Protein AF-A0AA45L7I7-F1 (afdb_monomer)

Structure (mmCIF, N/CA/C/O backbone):
data_AF-A0AA45L7I7-F1
#
_entry.id   AF-A0AA45L7I7-F1
#
loop_
_atom_site.group_PDB
_atom_site.id
_atom_site.type_symbol
_atom_site.label_atom_id
_atom_site.label_alt_id
_atom_site.label_comp_id
_atom_site.label_asym_id
_atom_site.label_entity_id
_atom_site.label_seq_id
_atom_site.pdbx_PDB_ins_code
_atom_site.Cartn_x
_atom_site.Cartn_y
_atom_site.Cartn_z
_atom_site.occupancy
_atom_site.B_iso_or_equiv
_atom_site.auth_seq_id
_atom_site.auth_comp_id
_atom_site.auth_asym_id
_atom_site.auth_atom_id
_atom_site.pdbx_PDB_model_num
ATOM 1 N N . MET A 1 1 ? 22.889 6.025 12.479 1.00 48.06 1 MET A N 1
ATOM 2 C CA . MET A 1 1 ? 21.820 7.020 12.277 1.00 48.06 1 MET A CA 1
ATOM 3 C C . MET A 1 1 ? 21.449 6.980 10.806 1.00 48.06 1 MET A C 1
ATOM 5 O O . MET A 1 1 ? 22.156 7.547 9.982 1.00 48.06 1 MET A O 1
ATOM 9 N N . THR A 1 2 ? 20.448 6.184 10.451 1.00 58.12 2 THR A N 1
ATOM 10 C CA . THR A 1 2 ? 19.930 6.139 9.079 1.00 58.12 2 THR A CA 1
ATOM 11 C C . THR A 1 2 ? 19.142 7.428 8.887 1.00 58.12 2 THR A C 1
ATOM 13 O O . THR A 1 2 ? 18.228 7.680 9.667 1.00 58.12 2 THR A O 1
ATOM 16 N N . MET A 1 3 ? 19.532 8.289 7.943 1.00 73.50 3 MET A N 1
ATOM 17 C CA . MET A 1 3 ? 18.735 9.486 7.671 1.00 73.50 3 MET A CA 1
ATOM 18 C C . MET A 1 3 ? 17.354 9.052 7.192 1.00 73.50 3 MET A C 1
ATOM 20 O O . MET A 1 3 ? 17.233 8.174 6.337 1.00 73.50 3 MET A O 1
ATOM 24 N N . GLU A 1 4 ? 16.328 9.640 7.789 1.00 80.75 4 GLU A N 1
ATOM 25 C CA . GLU A 1 4 ? 14.951 9.386 7.412 1.00 80.75 4 GLU A CA 1
ATOM 26 C C . GLU A 1 4 ? 14.685 9.953 6.007 1.00 80.75 4 GLU A C 1
ATOM 28 O O . GLU A 1 4 ? 15.134 11.069 5.716 1.00 80.75 4 GLU A O 1
ATOM 33 N N . PRO A 1 5 ? 14.005 9.207 5.115 1.00 88.06 5 PRO A N 1
ATOM 34 C CA . PRO A 1 5 ? 13.704 9.705 3.781 1.00 88.06 5 PRO A CA 1
ATOM 35 C C . PRO A 1 5 ? 12.906 11.005 3.843 1.00 88.06 5 PRO A C 1
ATOM 37 O O . PRO A 1 5 ? 11.990 11.143 4.654 1.00 88.06 5 PRO A O 1
ATOM 40 N N . PHE A 1 6 ? 13.199 11.944 2.944 1.00 88.50 6 PHE A N 1
ATOM 41 C CA . PHE A 1 6 ? 12.546 13.260 2.934 1.00 88.50 6 PHE A CA 1
ATOM 42 C C . PHE A 1 6 ? 11.014 13.170 2.799 1.00 88.50 6 PHE A C 1
ATOM 44 O O . PHE A 1 6 ? 10.291 14.021 3.308 1.00 88.50 6 PHE A O 1
ATOM 51 N N . TRP A 1 7 ? 10.520 12.124 2.133 1.00 93.56 7 TRP A N 1
ATOM 52 C CA . TRP A 1 7 ? 9.098 11.876 1.911 1.00 93.56 7 TRP A CA 1
ATOM 53 C C . TRP A 1 7 ? 8.392 11.238 3.116 1.00 93.56 7 TRP A C 1
ATOM 55 O O . TRP A 1 7 ? 7.165 11.183 3.148 1.00 93.56 7 TRP A O 1
ATOM 65 N N . TRP A 1 8 ? 9.126 10.763 4.126 1.00 92.94 8 TRP A N 1
ATOM 66 C CA . TRP A 1 8 ? 8.528 10.075 5.273 1.00 92.94 8 TRP A CA 1
ATOM 67 C C . TRP A 1 8 ? 7.641 10.997 6.117 1.00 92.94 8 TRP A C 1
ATOM 69 O O . TRP A 1 8 ? 6.592 10.585 6.607 1.00 92.94 8 TRP A O 1
ATOM 79 N N . ALA A 1 9 ? 8.022 12.271 6.247 1.00 91.31 9 ALA A N 1
ATOM 80 C CA . ALA A 1 9 ? 7.210 13.266 6.942 1.00 91.31 9 ALA A CA 1
ATOM 81 C C . ALA A 1 9 ? 5.862 13.505 6.236 1.00 91.31 9 ALA A C 1
ATOM 83 O O . ALA A 1 9 ? 4.835 13.596 6.906 1.00 91.31 9 ALA A O 1
ATOM 84 N N . GLU A 1 10 ? 5.861 13.554 4.898 1.00 93.88 10 GLU A N 1
ATOM 85 C CA . GLU A 1 10 ? 4.646 13.637 4.072 1.00 93.88 10 GLU A CA 1
ATOM 86 C C . GLU A 1 10 ? 3.780 12.390 4.283 1.00 93.88 10 GLU A C 1
ATOM 88 O O . GLU A 1 10 ? 2.607 12.514 4.624 1.00 93.88 10 GLU A O 1
ATOM 93 N N . LEU A 1 11 ? 4.383 11.195 4.225 1.00 95.06 11 LEU A N 1
ATOM 94 C CA . LEU A 1 11 ? 3.680 9.937 4.485 1.00 95.06 11 LE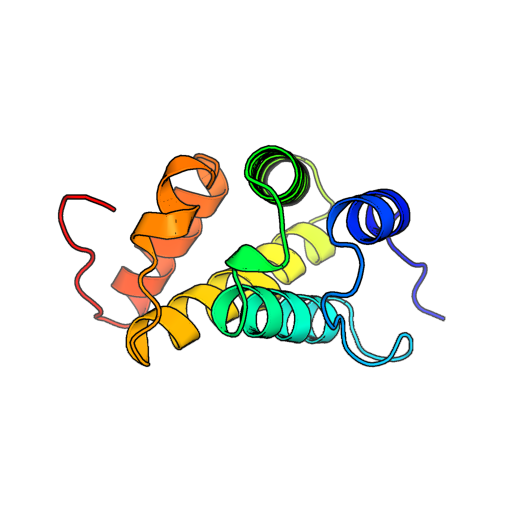U A CA 1
ATOM 95 C C . LEU A 1 11 ? 2.974 9.955 5.847 1.00 95.06 11 LEU A C 1
ATOM 97 O O . LEU A 1 11 ? 1.789 9.636 5.922 1.00 95.06 11 LEU A O 1
ATOM 101 N N . ARG A 1 12 ? 3.663 10.369 6.919 1.00 92.94 12 ARG A N 1
ATOM 102 C CA . ARG A 1 12 ? 3.079 10.422 8.271 1.00 92.94 12 ARG A CA 1
ATOM 103 C C . ARG A 1 12 ? 1.907 11.395 8.384 1.00 92.94 12 ARG A C 1
ATOM 105 O O . ARG A 1 12 ? 0.992 11.135 9.161 1.00 92.94 12 ARG A O 1
ATOM 112 N N . GLN A 1 13 ? 1.915 12.491 7.628 1.00 91.69 13 GLN A N 1
ATOM 113 C CA . GLN A 1 13 ? 0.781 13.417 7.578 1.00 91.69 13 GLN A CA 1
ATOM 114 C C . GLN A 1 13 ? -0.420 12.794 6.855 1.00 91.69 13 GLN A C 1
ATOM 116 O O . GLN A 1 13 ? -1.555 12.998 7.280 1.00 91.69 13 GLN A O 1
ATOM 121 N N . THR A 1 14 ? -0.177 11.992 5.815 1.00 93.12 14 THR A N 1
ATOM 122 C CA . THR A 1 14 ? -1.228 11.314 5.046 1.00 93.12 14 THR A CA 1
ATOM 123 C C . THR A 1 14 ? -1.917 10.202 5.840 1.00 93.12 14 THR A C 1
ATOM 125 O O . THR A 1 14 ? -3.147 10.126 5.847 1.00 93.12 14 THR A O 1
ATOM 128 N N . ILE A 1 15 ? -1.153 9.341 6.521 1.00 91.94 15 ILE A N 1
ATOM 129 C CA . ILE A 1 15 ? -1.671 8.087 7.106 1.00 91.94 15 ILE A CA 1
ATOM 130 C C . ILE A 1 15 ? -2.295 8.232 8.503 1.00 91.94 15 ILE A C 1
ATOM 132 O O . ILE A 1 15 ? -2.808 7.257 9.051 1.00 91.94 15 ILE A O 1
ATOM 136 N N . GLY A 1 16 ? -2.230 9.422 9.108 1.00 85.38 16 GLY A N 1
ATOM 137 C CA . GLY A 1 16 ? -2.801 9.679 10.430 1.00 85.38 16 GLY A CA 1
ATOM 138 C C . GLY A 1 16 ? -2.311 8.684 11.502 1.00 85.38 16 GLY A C 1
ATOM 139 O O . GLY A 1 16 ? -1.109 8.642 11.769 1.00 85.38 16 GLY A O 1
ATOM 140 N N . PRO A 1 17 ? -3.209 7.910 12.153 1.00 83.12 17 PRO A N 1
ATOM 141 C CA . PRO A 1 17 ? -2.862 7.045 13.282 1.00 83.12 17 PRO A CA 1
ATOM 142 C C . PRO A 1 17 ? -2.343 5.652 12.889 1.00 83.12 17 PRO A C 1
ATOM 144 O O . PRO A 1 17 ? -2.080 4.851 13.787 1.00 83.12 17 PRO A O 1
ATOM 147 N N . LEU A 1 18 ? -2.230 5.320 11.594 1.00 92.06 18 LEU A N 1
ATOM 148 C CA . LEU A 1 18 ? -1.783 3.985 11.191 1.00 92.06 18 LEU A CA 1
ATOM 149 C C . LEU A 1 18 ? -0.387 3.666 11.745 1.00 92.06 18 LEU A C 1
ATOM 151 O O . LEU A 1 18 ? 0.527 4.494 11.734 1.00 92.06 18 LEU A O 1
ATOM 155 N N . ASN A 1 19 ? -0.230 2.432 12.224 1.00 91.25 19 ASN A N 1
ATOM 156 C CA . ASN A 1 19 ? 1.017 1.973 12.819 1.00 91.25 19 ASN A CA 1
ATOM 157 C C . ASN A 1 19 ? 2.125 1.863 11.759 1.00 91.25 19 ASN A C 1
ATOM 159 O O . ASN A 1 19 ? 1.935 1.242 10.718 1.00 91.25 19 ASN A O 1
ATOM 163 N N . THR A 1 20 ? 3.299 2.418 12.058 1.00 90.94 20 THR A N 1
ATOM 164 C CA . THR A 1 20 ? 4.499 2.352 11.205 1.00 90.94 20 THR A CA 1
ATOM 165 C C . THR A 1 20 ? 5.671 1.656 11.896 1.00 90.94 20 THR A C 1
ATOM 167 O O . THR A 1 20 ? 6.800 1.778 11.437 1.00 90.94 20 THR A O 1
ATOM 170 N N . GLY A 1 21 ? 5.424 0.935 12.993 1.00 88.94 21 GLY A N 1
ATOM 171 C CA . GLY A 1 21 ? 6.480 0.316 13.794 1.00 88.94 21 GLY A CA 1
ATOM 172 C C . GLY A 1 21 ? 7.271 1.326 14.629 1.00 88.94 21 GLY A C 1
ATOM 173 O O . GLY A 1 21 ? 6.860 2.477 14.819 1.00 88.94 21 GLY A O 1
ATOM 174 N N . ASP A 1 22 ? 8.414 0.877 15.143 1.00 88.31 22 ASP A N 1
ATOM 175 C CA . ASP A 1 22 ? 9.335 1.729 15.902 1.00 88.31 22 ASP A CA 1
ATOM 176 C C . ASP A 1 22 ? 10.161 2.598 14.937 1.00 88.31 22 ASP A C 1
ATOM 178 O O . ASP A 1 22 ? 10.550 2.154 13.860 1.00 88.31 22 ASP A O 1
ATOM 182 N N . GLN A 1 23 ? 10.445 3.852 15.299 1.00 84.56 23 GLN A N 1
ATOM 183 C CA . GLN A 1 23 ? 11.244 4.756 14.464 1.00 84.56 23 GLN A CA 1
ATOM 184 C C . GLN A 1 23 ? 12.693 4.283 14.289 1.00 84.56 23 GLN A C 1
ATOM 186 O O . GLN A 1 23 ? 13.315 4.627 13.283 1.00 84.56 23 GLN A O 1
ATOM 191 N N . ASP A 1 24 ? 13.202 3.479 15.223 1.00 88.62 24 ASP A N 1
ATOM 192 C CA . ASP A 1 24 ? 14.551 2.917 15.148 1.00 88.62 24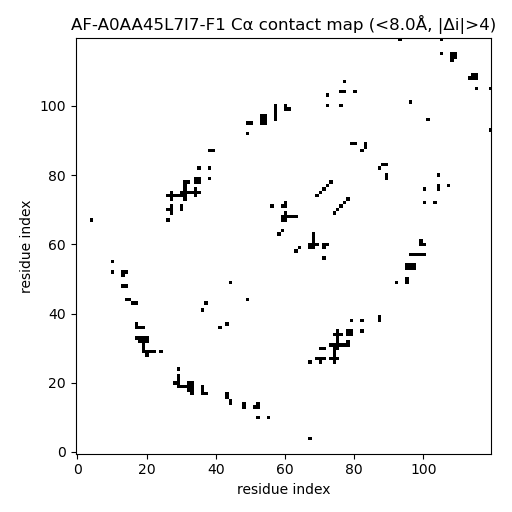 ASP A CA 1
ATOM 193 C C . ASP A 1 24 ? 14.645 1.693 14.215 1.00 88.62 24 ASP A C 1
ATOM 195 O O . ASP A 1 24 ? 15.746 1.235 13.887 1.00 88.62 24 ASP A O 1
ATOM 199 N N . GLU A 1 25 ? 13.513 1.168 13.733 1.00 91.62 25 GLU A N 1
ATOM 200 C CA . GLU A 1 25 ? 13.498 0.042 12.803 1.00 91.62 25 GLU A CA 1
ATOM 201 C C . GLU A 1 25 ? 13.919 0.438 11.374 1.00 91.62 25 GLU A C 1
ATOM 203 O O . GLU A 1 25 ? 13.676 1.559 10.899 1.00 91.62 25 GLU A O 1
ATOM 208 N N . PRO A 1 26 ? 14.508 -0.505 10.611 1.00 93.50 26 PRO A N 1
ATOM 209 C CA . PRO A 1 26 ? 14.786 -0.299 9.196 1.00 93.50 26 PRO A CA 1
ATOM 210 C C . PRO A 1 26 ? 13.534 0.136 8.423 1.00 93.50 26 PRO A C 1
ATOM 212 O O . PRO A 1 26 ? 12.440 -0.372 8.656 1.00 93.50 26 PRO A O 1
ATOM 215 N N . LEU A 1 27 ? 13.703 1.031 7.443 1.00 94.38 27 LEU A N 1
ATOM 216 C CA . LEU A 1 27 ? 12.604 1.590 6.637 1.00 94.38 27 LEU A CA 1
ATOM 217 C C . LEU A 1 27 ? 11.657 0.517 6.073 1.00 94.38 27 LEU A C 1
ATOM 219 O O . LEU A 1 27 ? 10.443 0.669 6.144 1.00 94.38 27 LEU A O 1
ATOM 223 N N . MET A 1 28 ? 12.212 -0.576 5.549 1.00 96.31 28 MET A N 1
ATOM 224 C CA . MET A 1 28 ? 11.441 -1.703 5.019 1.00 96.31 28 MET A CA 1
ATOM 225 C C . MET A 1 28 ? 10.508 -2.325 6.071 1.00 96.31 28 MET A C 1
ATOM 227 O O . MET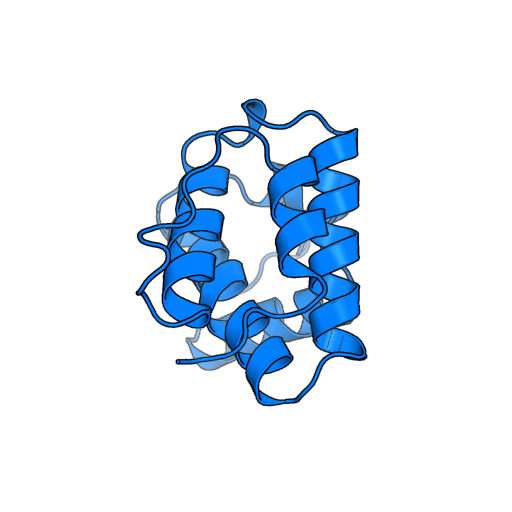 A 1 28 ? 9.364 -2.636 5.757 1.00 96.31 28 MET A O 1
ATOM 231 N N . ILE A 1 29 ? 10.969 -2.467 7.318 1.00 96.94 29 ILE A N 1
ATOM 232 C CA . ILE A 1 29 ? 10.175 -3.031 8.419 1.00 96.94 29 ILE A CA 1
ATOM 233 C C . ILE A 1 29 ? 9.047 -2.072 8.804 1.00 96.94 29 ILE A C 1
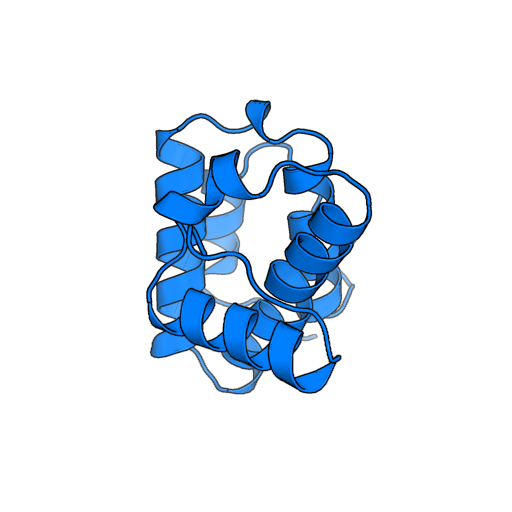ATOM 235 O O . ILE A 1 29 ? 7.894 -2.486 8.905 1.00 96.94 29 ILE A O 1
ATOM 239 N N . ARG A 1 30 ? 9.346 -0.773 8.903 1.00 96.38 30 ARG A N 1
ATOM 240 C CA . ARG A 1 30 ? 8.335 0.264 9.154 1.00 96.38 30 ARG A CA 1
ATOM 241 C C . ARG A 1 30 ? 7.239 0.286 8.082 1.00 96.38 30 ARG A C 1
ATOM 243 O O . ARG A 1 30 ? 6.053 0.411 8.385 1.00 96.38 30 ARG A O 1
ATOM 250 N N . LEU A 1 31 ? 7.626 0.106 6.819 1.00 97.88 31 LEU A N 1
ATOM 251 C CA . LEU A 1 31 ? 6.705 0.000 5.684 1.00 97.88 31 LEU A CA 1
ATOM 252 C C . LEU A 1 31 ? 5.878 -1.292 5.704 1.00 97.88 31 LEU A C 1
ATOM 254 O O . LEU A 1 31 ? 4.705 -1.257 5.335 1.00 97.88 31 LEU A O 1
ATOM 258 N N . ALA A 1 32 ? 6.440 -2.403 6.184 1.00 98.31 32 ALA A N 1
ATOM 259 C CA . ALA A 1 32 ? 5.691 -3.640 6.389 1.00 98.31 32 ALA A CA 1
ATOM 260 C C . ALA A 1 32 ? 4.623 -3.490 7.482 1.00 98.31 32 ALA A C 1
ATOM 262 O O . ALA A 1 32 ? 3.482 -3.916 7.283 1.00 98.31 32 ALA A O 1
ATOM 263 N N . TYR A 1 33 ? 4.945 -2.818 8.596 1.00 98.06 33 TYR A N 1
ATOM 264 C CA . TYR A 1 33 ? 3.948 -2.467 9.613 1.00 98.06 33 TYR A CA 1
ATOM 265 C C . TYR A 1 33 ? 2.834 -1.594 9.043 1.00 98.06 33 TYR A C 1
ATOM 267 O O . TYR A 1 33 ? 1.666 -1.860 9.319 1.00 98.06 33 TYR A O 1
ATOM 275 N N . LEU A 1 34 ? 3.175 -0.615 8.201 1.00 97.94 34 LEU A N 1
ATOM 276 C CA . LEU A 1 34 ? 2.182 0.231 7.550 1.00 97.94 34 LEU A CA 1
ATOM 277 C C . LEU A 1 34 ? 1.256 -0.561 6.619 1.00 97.94 34 LEU A C 1
ATOM 279 O O . LEU A 1 34 ? 0.039 -0.403 6.697 1.00 97.94 34 LEU A O 1
ATOM 283 N N . GLY A 1 35 ? 1.810 -1.420 5.756 1.00 98.19 35 GLY A N 1
ATOM 284 C CA . GLY A 1 35 ? 1.017 -2.258 4.851 1.00 98.19 35 GLY A CA 1
ATOM 285 C C . GLY A 1 35 ? 0.069 -3.180 5.619 1.00 98.19 35 GLY A C 1
ATOM 286 O O . GLY A 1 35 ? -1.101 -3.318 5.260 1.00 98.19 35 GLY A O 1
ATOM 287 N N . ARG A 1 36 ? 0.545 -3.738 6.739 1.00 98.06 36 ARG A N 1
ATOM 288 C CA . ARG A 1 36 ? -0.276 -4.543 7.646 1.00 98.06 36 ARG A CA 1
ATOM 289 C C . ARG A 1 36 ? -1.382 -3.724 8.311 1.00 98.06 36 ARG A C 1
ATOM 291 O O . ARG A 1 36 ? -2.532 -4.148 8.280 1.00 98.06 36 ARG A O 1
ATOM 298 N N . ALA A 1 37 ? -1.049 -2.562 8.869 1.00 97.75 37 ALA A N 1
ATOM 299 C CA . ALA A 1 37 ? -2.007 -1.692 9.545 1.00 97.75 37 ALA A CA 1
ATOM 300 C C . ALA A 1 37 ? -3.112 -1.213 8.594 1.00 97.75 37 ALA A C 1
ATOM 302 O O . ALA A 1 37 ? -4.280 -1.207 8.970 1.00 97.75 37 ALA A O 1
ATOM 303 N N . LEU A 1 38 ? -2.757 -0.878 7.348 1.00 98.12 38 LEU A N 1
ATOM 304 C CA . LEU A 1 38 ? -3.729 -0.528 6.316 1.00 98.12 38 LEU A CA 1
ATOM 305 C C . LEU A 1 38 ? -4.672 -1.695 6.000 1.00 98.12 38 LEU A C 1
ATOM 307 O O . LEU A 1 38 ? -5.859 -1.474 5.803 1.00 98.12 38 LEU A O 1
ATOM 311 N N . ALA A 1 39 ? -4.165 -2.926 5.927 1.00 98.00 39 ALA A N 1
ATOM 312 C CA . ALA A 1 39 ? -5.006 -4.089 5.652 1.00 98.00 39 ALA A CA 1
ATOM 313 C C . ALA A 1 39 ? -5.916 -4.460 6.837 1.00 98.00 39 ALA A C 1
ATOM 315 O O . ALA A 1 39 ? -7.036 -4.926 6.622 1.00 98.00 39 ALA A O 1
ATOM 316 N N . ASP A 1 40 ? -5.442 -4.251 8.069 1.00 97.44 40 ASP A N 1
ATOM 317 C CA . ASP A 1 40 ? -6.207 -4.508 9.292 1.00 97.44 40 ASP A CA 1
ATOM 318 C C . ASP A 1 40 ? -7.339 -3.476 9.491 1.00 97.44 40 ASP A C 1
ATOM 320 O O . ASP A 1 40 ? -8.413 -3.848 9.962 1.00 97.44 40 ASP A O 1
ATOM 324 N N . ASP A 1 41 ? -7.137 -2.210 9.097 1.00 96.25 41 ASP A N 1
ATOM 325 C CA . ASP A 1 41 ? -8.160 -1.154 9.160 1.00 96.25 41 ASP A CA 1
ATOM 326 C C . ASP A 1 41 ? -8.037 -0.144 8.002 1.00 96.25 41 ASP A C 1
ATOM 328 O O . ASP A 1 41 ? -7.580 0.991 8.149 1.00 96.25 41 ASP A O 1
ATOM 332 N N . VAL A 1 42 ? -8.462 -0.558 6.808 1.00 96.38 42 VAL A N 1
ATOM 333 C CA . VAL A 1 42 ? -8.397 0.289 5.601 1.00 96.38 42 VAL A CA 1
ATOM 334 C C . VAL A 1 42 ? -9.322 1.510 5.677 1.00 96.38 42 VAL A C 1
ATOM 336 O O . VAL A 1 42 ? -9.084 2.506 4.988 1.00 96.38 42 VAL A O 1
ATOM 339 N N . ASP A 1 43 ? -10.361 1.444 6.515 1.00 95.75 43 ASP A N 1
ATOM 340 C CA . ASP A 1 43 ? -11.336 2.517 6.731 1.00 95.75 43 ASP A CA 1
ATOM 341 C C . ASP A 1 43 ? -10.830 3.591 7.706 1.00 95.75 43 ASP A C 1
ATOM 343 O O . ASP A 1 43 ? -11.406 4.679 7.760 1.00 95.75 43 ASP A O 1
ATOM 347 N N . ALA A 1 44 ? -9.707 3.349 8.395 1.00 95.69 44 ALA A N 1
ATOM 348 C CA . ALA A 1 44 ? -8.991 4.378 9.151 1.00 95.69 44 ALA A CA 1
ATOM 349 C C . ALA A 1 44 ? -8.491 5.531 8.264 1.00 95.69 44 ALA A C 1
ATOM 351 O O . ALA A 1 44 ? -8.251 6.635 8.760 1.00 95.69 44 ALA A O 1
ATOM 352 N N . LEU A 1 45 ? -8.332 5.289 6.958 1.00 96.81 45 LEU A N 1
ATOM 353 C CA . LEU A 1 45 ? -8.031 6.320 5.971 1.00 96.81 45 LEU A CA 1
ATOM 354 C C . LEU A 1 45 ? -9.286 6.703 5.187 1.00 96.81 45 LEU A C 1
ATOM 356 O O . LEU A 1 45 ? -10.097 5.863 4.800 1.00 96.81 45 LEU A O 1
ATOM 360 N N . THR A 1 46 ? -9.418 7.986 4.871 1.00 96.50 46 THR A N 1
ATOM 361 C CA . THR A 1 46 ? -10.375 8.442 3.858 1.00 96.50 46 THR A CA 1
ATOM 362 C C . THR A 1 46 ? -9.937 8.010 2.454 1.00 96.50 46 THR A C 1
ATOM 364 O O . THR A 1 46 ? -8.773 7.690 2.214 1.00 96.50 46 THR A O 1
ATOM 367 N N . GLU A 1 47 ? -10.858 8.055 1.489 1.00 96.38 47 GLU A N 1
ATOM 368 C CA . GLU A 1 47 ? -10.551 7.776 0.075 1.00 96.38 47 GLU A CA 1
ATOM 369 C C . GLU A 1 47 ? -9.435 8.679 -0.474 1.00 96.38 47 GLU A C 1
ATOM 371 O O . GLU A 1 47 ? -8.553 8.223 -1.205 1.00 96.38 47 GLU A O 1
ATOM 376 N N . GLN A 1 48 ? -9.439 9.956 -0.078 1.00 97.00 48 GLN A N 1
ATOM 377 C CA . GLN A 1 48 ? -8.397 10.898 -0.475 1.00 97.00 48 GLN A CA 1
ATOM 378 C C . GLN A 1 48 ? -7.046 10.511 0.132 1.00 97.00 48 GLN A C 1
ATOM 380 O O . GLN A 1 48 ? -6.059 10.444 -0.589 1.00 97.00 48 GLN A O 1
ATOM 385 N N . GLN A 1 49 ? -6.999 10.158 1.420 1.00 97.69 49 GLN A N 1
ATOM 386 C CA . GLN A 1 49 ? -5.756 9.718 2.063 1.00 97.69 49 GLN A CA 1
ATOM 387 C C . GLN A 1 49 ? -5.205 8.425 1.460 1.00 97.69 49 GLN A C 1
ATOM 389 O O . GLN A 1 49 ? -3.992 8.294 1.325 1.00 97.69 49 GLN A O 1
ATOM 394 N N . ARG A 1 50 ? -6.067 7.477 1.065 1.00 98.12 50 ARG A N 1
ATOM 395 C CA . ARG A 1 50 ? -5.630 6.291 0.314 1.00 98.12 50 ARG A CA 1
ATOM 396 C C . ARG A 1 50 ? -5.013 6.698 -1.019 1.00 98.12 50 ARG A C 1
ATOM 398 O O . ARG A 1 50 ? -3.900 6.281 -1.320 1.00 98.12 50 ARG A O 1
ATOM 405 N N . THR A 1 51 ? -5.694 7.553 -1.777 1.00 98.31 51 THR A N 1
ATOM 406 C CA . THR A 1 51 ? -5.180 8.071 -3.053 1.00 98.31 51 THR A CA 1
ATOM 407 C C . THR A 1 51 ? -3.808 8.724 -2.878 1.00 98.31 51 THR A C 1
ATOM 409 O O . THR A 1 51 ? -2.871 8.376 -3.593 1.00 98.31 51 THR A O 1
ATOM 412 N N . ASP A 1 52 ? -3.666 9.601 -1.886 1.00 98.19 52 ASP A N 1
ATOM 413 C CA . ASP A 1 52 ? -2.423 10.321 -1.611 1.00 98.19 52 ASP A CA 1
ATOM 414 C C . ASP A 1 52 ? -1.303 9.371 -1.159 1.00 98.19 52 ASP A C 1
ATOM 416 O O . ASP A 1 52 ? -0.167 9.496 -1.616 1.00 98.19 52 ASP A O 1
ATOM 420 N N . LEU A 1 53 ? -1.619 8.376 -0.319 1.00 98.25 53 LEU A N 1
ATOM 421 C CA . LEU A 1 53 ? -0.666 7.359 0.128 1.00 98.25 53 LEU A CA 1
ATOM 422 C C . LEU A 1 53 ? -0.124 6.559 -1.058 1.00 98.25 53 LEU A C 1
ATOM 424 O O . LEU A 1 53 ? 1.089 6.458 -1.228 1.00 98.25 53 LEU A O 1
ATOM 428 N N . PHE A 1 54 ? -0.998 5.988 -1.887 1.00 98.62 54 PHE A N 1
ATOM 429 C CA . PHE A 1 54 ? -0.547 5.163 -3.008 1.00 98.62 54 PHE A CA 1
ATOM 430 C C . PHE A 1 54 ? 0.157 5.991 -4.088 1.00 98.62 54 PHE A C 1
ATOM 432 O O . PHE A 1 54 ? 1.136 5.514 -4.659 1.00 98.62 54 PHE A O 1
ATOM 439 N N . ALA A 1 55 ? -0.258 7.241 -4.320 1.00 98.56 55 ALA A N 1
ATOM 440 C CA . ALA A 1 55 ? 0.449 8.155 -5.215 1.00 98.56 55 ALA A CA 1
ATOM 441 C C . ALA A 1 55 ? 1.861 8.486 -4.701 1.00 98.56 55 ALA A C 1
ATOM 443 O O . ALA A 1 55 ? 2.818 8.520 -5.479 1.00 98.56 55 ALA A O 1
ATOM 444 N N . LEU A 1 56 ? 2.010 8.694 -3.390 1.00 98.50 56 LEU A N 1
ATOM 445 C CA . LEU A 1 56 ? 3.303 8.913 -2.750 1.00 98.50 56 LEU A CA 1
ATOM 446 C C . LEU A 1 56 ? 4.216 7.691 -2.892 1.00 98.50 56 LEU A C 1
ATOM 448 O O . LEU A 1 56 ? 5.372 7.833 -3.289 1.00 98.50 56 LEU A O 1
ATOM 452 N N . LEU A 1 57 ? 3.702 6.496 -2.597 1.00 98.50 57 LEU A N 1
ATOM 453 C CA . LEU A 1 57 ? 4.472 5.256 -2.697 1.00 98.50 57 LEU A CA 1
ATOM 454 C C . LEU A 1 57 ? 4.879 4.953 -4.141 1.00 98.50 57 LEU A C 1
ATOM 456 O O . LEU A 1 57 ? 6.038 4.620 -4.375 1.00 98.50 57 LEU A O 1
ATOM 460 N N . GLU A 1 58 ? 3.983 5.155 -5.109 1.00 98.75 58 GLU A N 1
ATOM 461 C CA . GLU A 1 58 ? 4.309 5.038 -6.534 1.00 98.75 58 GLU A CA 1
ATOM 462 C C . GLU A 1 58 ? 5.451 5.988 -6.906 1.00 98.75 58 GLU A C 1
ATOM 464 O O . GLU A 1 58 ? 6.449 5.572 -7.489 1.00 98.75 58 GLU A O 1
ATOM 469 N N . ARG A 1 59 ? 5.371 7.259 -6.495 1.00 98.50 59 ARG A N 1
ATOM 470 C CA . ARG A 1 59 ? 6.429 8.246 -6.751 1.00 98.50 59 ARG A CA 1
ATOM 471 C C . ARG A 1 59 ? 7.788 7.785 -6.213 1.00 98.50 59 ARG A C 1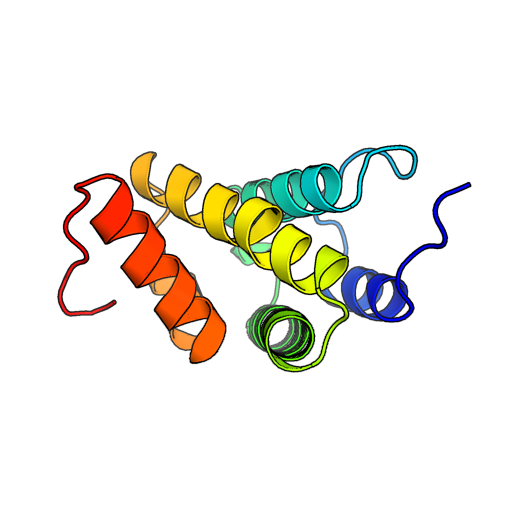
ATOM 473 O O . ARG A 1 59 ? 8.802 8.004 -6.874 1.00 98.50 59 ARG A O 1
ATOM 480 N N . VAL A 1 60 ? 7.822 7.141 -5.045 1.00 98.25 60 VAL A N 1
ATOM 481 C CA . VAL A 1 60 ? 9.051 6.573 -4.461 1.00 98.25 60 VAL A CA 1
ATOM 482 C C . VAL A 1 60 ? 9.527 5.343 -5.235 1.00 98.25 60 VAL A C 1
ATOM 484 O O . VAL A 1 60 ? 10.729 5.201 -5.451 1.00 98.25 60 VAL A O 1
ATOM 487 N N . VAL A 1 61 ? 8.623 4.480 -5.698 1.00 98.25 61 VAL A N 1
ATOM 488 C CA . VAL A 1 61 ? 8.985 3.327 -6.536 1.00 98.25 61 VAL A CA 1
ATOM 489 C C . VAL A 1 61 ? 9.643 3.784 -7.841 1.00 98.25 61 VAL A C 1
ATOM 491 O O . VAL A 1 61 ? 10.702 3.258 -8.187 1.00 98.25 61 VAL A O 1
ATOM 494 N N . VAL A 1 62 ? 9.069 4.788 -8.516 1.00 98.31 62 VAL A N 1
ATOM 495 C CA . VAL A 1 62 ? 9.532 5.268 -9.832 1.00 98.31 62 VAL A CA 1
ATOM 496 C C . VAL A 1 62 ? 10.772 6.161 -9.742 1.00 98.31 62 VAL A C 1
ATOM 498 O O . VAL A 1 62 ? 11.685 6.044 -10.560 1.00 98.31 62 VAL A O 1
ATOM 501 N N . HIS A 1 63 ? 10.806 7.087 -8.782 1.00 97.31 63 HIS A N 1
ATOM 502 C CA . HIS A 1 63 ? 11.809 8.159 -8.741 1.00 97.31 63 HIS A CA 1
ATOM 503 C C . HIS A 1 63 ? 12.703 8.136 -7.500 1.00 97.31 63 HIS A C 1
ATOM 505 O O . HIS A 1 63 ? 13.667 8.901 -7.429 1.00 97.31 63 HIS A O 1
ATOM 511 N N . GLY A 1 64 ? 12.386 7.302 -6.510 1.00 94.94 64 GLY A N 1
ATOM 512 C CA . GLY A 1 64 ? 13.161 7.190 -5.282 1.00 94.94 64 GLY A CA 1
ATOM 513 C C . GLY A 1 64 ?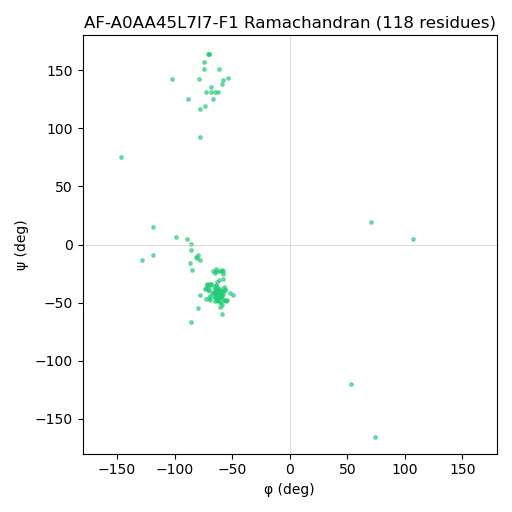 14.522 6.536 -5.501 1.00 94.94 64 GLY A C 1
ATOM 514 O O . GLY A 1 64 ? 14.793 5.878 -6.509 1.00 94.94 64 GLY A O 1
ATOM 515 N N . ALA A 1 65 ? 15.402 6.691 -4.513 1.00 95.44 65 ALA A N 1
ATOM 516 C CA . ALA A 1 65 ? 16.663 5.964 -4.503 1.00 95.44 65 ALA A CA 1
ATOM 517 C C . ALA A 1 65 ? 16.402 4.448 -4.455 1.00 95.44 65 ALA A C 1
ATOM 519 O O . ALA A 1 65 ? 15.413 3.991 -3.882 1.00 95.44 65 ALA A O 1
ATOM 520 N N . ARG A 1 66 ? 17.310 3.642 -5.022 1.00 95.06 66 ARG A N 1
ATOM 521 C CA . ARG A 1 66 ? 17.122 2.184 -5.152 1.00 95.06 66 ARG A CA 1
ATOM 522 C C . ARG A 1 66 ? 16.749 1.501 -3.832 1.00 95.06 66 ARG A C 1
ATOM 524 O O . ARG A 1 66 ? 15.894 0.628 -3.815 1.00 95.06 66 ARG A O 1
ATOM 531 N N . ASN A 1 67 ? 17.383 1.896 -2.732 1.00 94.88 67 ASN A N 1
ATOM 532 C CA . ASN A 1 67 ? 17.098 1.365 -1.400 1.00 94.88 67 ASN A CA 1
ATOM 533 C C . ASN A 1 67 ? 15.683 1.716 -0.910 1.00 94.88 67 ASN A C 1
ATOM 535 O O . ASN A 1 67 ? 15.041 0.882 -0.277 1.00 94.88 67 ASN A O 1
ATOM 539 N N . GLU A 1 68 ? 15.195 2.922 -1.196 1.00 96.38 68 GLU A N 1
ATOM 540 C CA . GLU A 1 68 ? 13.847 3.364 -0.827 1.00 96.38 68 GLU A CA 1
ATOM 541 C C . GLU A 1 68 ? 12.791 2.676 -1.692 1.00 96.38 68 GLU A C 1
ATOM 543 O O . GLU A 1 68 ? 11.855 2.099 -1.148 1.00 96.38 68 GLU A O 1
ATOM 548 N N . SER A 1 69 ? 12.997 2.647 -3.013 1.00 97.62 69 SER A N 1
ATOM 549 C CA . SER A 1 69 ? 12.130 1.944 -3.966 1.00 97.62 69 SER A CA 1
ATOM 550 C C . SER A 1 69 ? 11.993 0.459 -3.600 1.00 97.62 69 SER A C 1
ATOM 552 O O . SER A 1 69 ? 10.880 -0.040 -3.438 1.00 97.62 69 SER A O 1
ATOM 554 N N . THR A 1 70 ? 13.110 -0.231 -3.321 1.00 97.62 70 THR A N 1
ATOM 555 C CA . THR A 1 70 ? 13.082 -1.611 -2.805 1.00 97.62 70 THR A CA 1
ATOM 556 C C . THR A 1 70 ? 12.352 -1.711 -1.466 1.00 97.62 70 THR A C 1
ATOM 558 O O . THR A 1 70 ? 11.559 -2.628 -1.295 1.00 97.62 70 THR A O 1
ATOM 561 N N . SER A 1 71 ? 12.570 -0.783 -0.528 1.00 97.56 71 SER A N 1
ATOM 562 C CA . SER A 1 71 ? 11.894 -0.819 0.779 1.00 97.56 71 SER A CA 1
ATOM 563 C C . SER A 1 71 ? 10.376 -0.651 0.661 1.00 97.56 71 SER A C 1
ATOM 565 O O . SER A 1 71 ? 9.646 -1.276 1.421 1.00 97.56 71 SER A O 1
ATOM 567 N N . VAL A 1 72 ? 9.889 0.158 -0.284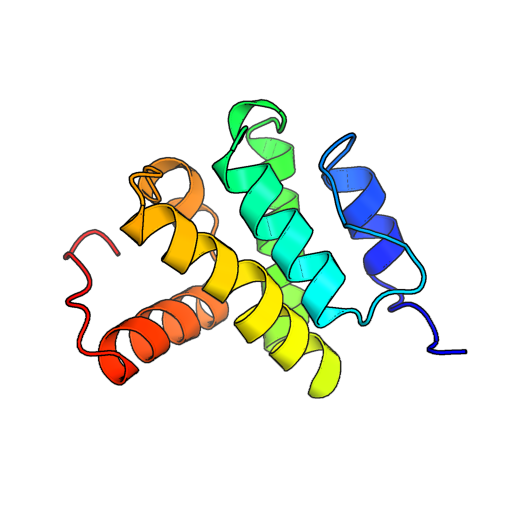 1.00 98.38 72 VAL A N 1
ATOM 568 C CA . VAL A 1 72 ? 8.451 0.291 -0.571 1.00 98.38 72 VAL A CA 1
ATOM 569 C C . VAL A 1 72 ? 7.901 -0.983 -1.201 1.00 98.38 72 VAL A C 1
ATOM 571 O O . VAL A 1 72 ? 6.894 -1.506 -0.725 1.00 98.38 72 VAL A O 1
ATOM 574 N N . ALA A 1 73 ? 8.587 -1.516 -2.212 1.00 98.06 73 ALA A N 1
ATOM 575 C CA . ALA A 1 73 ? 8.187 -2.737 -2.899 1.00 98.06 73 ALA A CA 1
ATOM 576 C C . ALA A 1 73 ? 8.090 -3.941 -1.940 1.00 98.06 73 ALA A C 1
ATOM 578 O O . ALA A 1 73 ? 7.014 -4.502 -1.739 1.00 98.06 73 ALA A O 1
ATOM 579 N N . THR A 1 74 ? 9.189 -4.302 -1.277 1.00 96.88 74 THR A N 1
ATOM 580 C CA . THR A 1 74 ? 9.249 -5.509 -0.430 1.00 96.88 74 THR A CA 1
ATOM 581 C C . THR A 1 74 ? 8.780 -5.271 1.005 1.00 96.88 74 THR A C 1
ATOM 583 O O . THR A 1 74 ? 8.540 -6.212 1.745 1.00 96.88 74 THR A O 1
ATOM 586 N N . GLY A 1 75 ? 8.678 -4.017 1.449 1.00 97.94 75 GLY A N 1
ATOM 587 C CA . GLY A 1 75 ? 8.124 -3.691 2.762 1.00 97.94 75 GLY A CA 1
ATOM 588 C C . GLY A 1 75 ? 6.608 -3.572 2.700 1.00 97.94 75 GLY A C 1
ATOM 589 O O . GLY A 1 75 ? 5.888 -4.386 3.268 1.00 97.94 75 GLY A O 1
ATOM 590 N N . PHE A 1 76 ? 6.112 -2.557 1.992 1.00 98.62 76 PHE A N 1
ATOM 591 C CA . PHE A 1 76 ? 4.689 -2.217 1.996 1.00 98.62 76 PHE A CA 1
ATOM 592 C C . PHE A 1 76 ? 3.859 -3.127 1.083 1.00 98.62 76 PHE A C 1
ATOM 594 O O . PHE A 1 76 ? 2.883 -3.723 1.541 1.00 98.62 76 PHE A O 1
ATOM 601 N N . PHE A 1 77 ? 4.224 -3.250 -0.199 1.00 98.62 77 PHE A N 1
ATOM 602 C CA . PHE A 1 77 ? 3.393 -3.982 -1.164 1.00 98.62 77 PHE A CA 1
ATOM 603 C C . PHE A 1 77 ? 3.396 -5.489 -0.911 1.00 98.62 77 PHE A C 1
ATOM 605 O O . PHE A 1 77 ? 2.340 -6.114 -0.960 1.00 98.62 77 PHE A O 1
ATOM 612 N N . GLU A 1 78 ? 4.540 -6.067 -0.549 1.00 98.25 78 GLU A N 1
ATOM 613 C CA . GLU A 1 78 ? 4.602 -7.468 -0.123 1.00 98.25 78 GLU A CA 1
ATOM 614 C C . GLU A 1 78 ? 3.746 -7.730 1.131 1.00 98.25 78 GLU A C 1
ATOM 616 O O . GLU A 1 78 ? 3.009 -8.715 1.179 1.00 98.25 78 GLU A O 1
ATOM 621 N N . ALA A 1 79 ? 3.770 -6.840 2.133 1.00 98.38 79 ALA A N 1
ATOM 622 C CA . ALA A 1 79 ? 2.908 -6.974 3.310 1.00 98.38 79 ALA A CA 1
ATOM 623 C C . ALA A 1 79 ? 1.414 -6.911 2.949 1.00 98.38 79 ALA A C 1
ATOM 625 O O . ALA A 1 79 ? 0.613 -7.664 3.509 1.00 98.38 79 ALA A O 1
ATOM 626 N N . LEU A 1 80 ? 1.043 -6.057 1.992 1.00 98.19 80 LEU A N 1
ATOM 627 C CA . LEU A 1 80 ? -0.326 -5.935 1.499 1.00 98.19 80 LEU A CA 1
ATOM 628 C C . LEU A 1 80 ? -0.783 -7.190 0.732 1.00 98.19 80 LEU A C 1
ATOM 630 O O . LEU A 1 80 ? -1.896 -7.665 0.957 1.00 98.19 80 LEU A O 1
ATOM 634 N N . LEU A 1 81 ? 0.076 -7.769 -0.117 1.00 98.19 81 LEU A N 1
ATOM 635 C CA . LEU A 1 81 ? -0.194 -9.041 -0.806 1.00 98.19 81 LEU A CA 1
ATOM 636 C C . LEU A 1 81 ? -0.327 -10.201 0.187 1.00 98.19 81 LEU A C 1
ATOM 638 O O . LEU A 1 81 ? -1.297 -10.949 0.141 1.00 98.19 81 LEU A O 1
ATOM 642 N N . ASN A 1 82 ? 0.570 -10.279 1.171 1.00 97.31 82 ASN A N 1
ATOM 643 C CA . ASN A 1 82 ? 0.477 -11.267 2.245 1.00 97.31 82 ASN A CA 1
ATOM 644 C C . ASN A 1 82 ? -0.810 -11.117 3.076 1.00 97.31 82 ASN A C 1
ATOM 646 O O . ASN A 1 82 ? -1.310 -12.095 3.637 1.00 97.31 82 ASN A O 1
ATOM 650 N N . ALA A 1 83 ? -1.340 -9.899 3.218 1.00 97.81 83 ALA A N 1
ATOM 651 C CA . ALA A 1 83 ? -2.626 -9.675 3.869 1.00 97.81 83 ALA A CA 1
ATOM 652 C C . ALA A 1 83 ? -3.796 -10.118 2.978 1.00 97.81 83 ALA A C 1
ATOM 654 O O . ALA A 1 83 ? -4.754 -10.702 3.488 1.00 97.81 83 ALA A O 1
ATOM 655 N N . TRP A 1 84 ? -3.704 -9.897 1.663 1.00 97.88 84 TRP A N 1
ATOM 656 C CA . TRP A 1 84 ? -4.673 -10.402 0.687 1.00 97.88 84 TRP A CA 1
ATOM 657 C C . TRP A 1 84 ? -4.761 -11.931 0.712 1.00 97.88 84 TRP A C 1
ATOM 659 O O . TRP A 1 84 ? -5.861 -12.468 0.850 1.00 97.88 84 TRP A O 1
ATOM 669 N N . ASP A 1 85 ? -3.620 -12.624 0.750 1.00 95.38 85 ASP A N 1
ATOM 670 C CA . ASP A 1 85 ? -3.553 -14.085 0.914 1.00 95.38 85 ASP A CA 1
ATOM 671 C C . ASP A 1 85 ? -4.227 -14.577 2.210 1.00 95.38 85 ASP A C 1
ATOM 673 O O . ASP A 1 85 ? -4.645 -15.731 2.320 1.00 95.38 85 ASP A O 1
ATOM 677 N N . ARG A 1 86 ? -4.358 -13.697 3.210 1.00 95.69 86 ARG A N 1
ATOM 678 C CA . ARG A 1 86 ? -4.999 -13.965 4.508 1.00 95.69 86 ARG A CA 1
ATOM 679 C C . ARG A 1 86 ? -6.444 -13.466 4.594 1.00 95.69 86 ARG A C 1
ATOM 681 O O . ARG A 1 86 ? -7.037 -13.547 5.668 1.00 95.69 86 ARG A O 1
ATOM 688 N N . GLY A 1 87 ? -7.015 -12.983 3.491 1.00 96.50 87 GLY A N 1
ATOM 689 C CA . GLY A 1 87 ? -8.430 -12.620 3.381 1.00 96.50 87 GLY A CA 1
ATOM 690 C C . GLY A 1 87 ? -8.740 -11.122 3.343 1.00 96.50 87 GLY A C 1
ATOM 691 O O . GLY A 1 87 ? -9.919 -10.771 3.314 1.00 96.50 87 GLY A O 1
ATOM 692 N N . PHE A 1 88 ? -7.742 -10.231 3.320 1.00 97.88 88 PHE A N 1
ATOM 693 C CA . PHE A 1 88 ? -7.989 -8.810 3.044 1.00 97.88 88 PHE A CA 1
ATOM 694 C C . PHE A 1 88 ? -8.511 -8.626 1.610 1.00 97.88 88 PHE A C 1
ATOM 696 O O . PHE A 1 88 ? -7.916 -9.140 0.668 1.00 97.88 88 PHE A O 1
ATOM 703 N N . ASP A 1 89 ? -9.594 -7.872 1.405 1.00 97.56 89 ASP A N 1
ATOM 704 C CA . ASP A 1 89 ? -10.085 -7.581 0.052 1.00 97.56 89 ASP A CA 1
ATOM 705 C C . ASP A 1 89 ? -9.240 -6.489 -0.621 1.00 97.56 89 ASP A C 1
ATOM 707 O O . ASP A 1 89 ? -9.513 -5.293 -0.506 1.00 97.56 89 ASP A O 1
ATOM 711 N N . LEU A 1 90 ? -8.212 -6.909 -1.362 1.00 97.88 90 LEU A N 1
ATOM 712 C CA . LEU A 1 90 ? -7.288 -6.014 -2.061 1.00 97.88 90 LEU A CA 1
ATOM 713 C C . LEU A 1 90 ? -7.975 -5.096 -3.085 1.00 97.88 90 LEU A C 1
ATOM 715 O O . LEU A 1 90 ? -7.473 -4.004 -3.359 1.00 97.88 90 LEU A O 1
ATOM 719 N N . ARG A 1 91 ? -9.160 -5.465 -3.599 1.00 97.50 91 ARG A N 1
ATOM 720 C CA . ARG A 1 91 ? -9.937 -4.610 -4.515 1.00 97.50 91 ARG A CA 1
ATOM 721 C C . ARG A 1 91 ? -10.286 -3.256 -3.907 1.00 97.50 91 ARG A C 1
ATOM 723 O O . ARG A 1 91 ? -10.461 -2.298 -4.651 1.00 97.50 91 ARG A O 1
ATOM 730 N N . ARG A 1 92 ? -10.347 -3.165 -2.575 1.00 97.44 92 ARG A N 1
ATOM 731 C CA . ARG A 1 92 ? -10.628 -1.922 -1.843 1.00 97.44 92 ARG A CA 1
ATOM 732 C C . ARG A 1 92 ? -9.565 -0.845 -2.038 1.00 97.44 92 ARG A C 1
ATOM 734 O O . ARG A 1 92 ? -9.844 0.319 -1.778 1.00 97.44 92 ARG A O 1
ATOM 741 N N . VAL A 1 93 ? -8.355 -1.229 -2.443 1.00 97.88 93 VAL A N 1
ATOM 742 C CA . VAL A 1 93 ? -7.237 -0.296 -2.639 1.00 97.88 93 VAL A CA 1
ATOM 743 C C . VAL A 1 93 ? -6.560 -0.429 -3.997 1.00 97.88 93 VAL A C 1
ATOM 745 O O . VAL A 1 93 ? -5.805 0.459 -4.384 1.00 97.88 93 VAL A O 1
ATOM 748 N N . TRP A 1 94 ? -6.831 -1.503 -4.744 1.00 98.25 94 TRP A N 1
ATOM 749 C CA . TRP A 1 94 ? -6.155 -1.791 -6.008 1.00 98.25 94 TRP A CA 1
ATOM 750 C C . TRP A 1 94 ? -6.277 -0.660 -7.037 1.00 98.25 94 TRP A C 1
ATOM 752 O O . TRP A 1 94 ? -5.315 -0.346 -7.743 1.00 98.25 94 TRP A O 1
ATOM 762 N N . HIS A 1 95 ? -7.429 0.018 -7.086 1.00 97.62 95 HIS A N 1
ATOM 763 C CA . HIS A 1 95 ? -7.648 1.147 -7.995 1.00 97.62 95 HIS A CA 1
ATOM 764 C C . HIS A 1 95 ? -6.730 2.341 -7.710 1.00 97.62 95 HIS A C 1
ATOM 766 O O . HIS A 1 95 ? -6.462 3.102 -8.636 1.00 97.62 95 HIS A O 1
ATOM 772 N N . HIS A 1 96 ? -6.196 2.468 -6.491 1.00 98.25 96 HIS A N 1
ATOM 773 C CA . HIS A 1 96 ? -5.223 3.500 -6.127 1.00 98.25 96 HIS A CA 1
ATOM 774 C C . HIS A 1 96 ? -3.771 3.122 -6.452 1.00 98.25 96 HIS A C 1
ATOM 776 O O . HIS A 1 96 ? -2.929 4.010 -6.561 1.00 98.25 96 HIS A O 1
ATOM 782 N N . VAL A 1 97 ? -3.454 1.829 -6.591 1.00 98.38 97 VAL A N 1
ATOM 783 C CA . VAL A 1 97 ? -2.077 1.361 -6.818 1.00 98.38 97 VAL A CA 1
ATOM 784 C C . VAL A 1 97 ? -1.587 1.837 -8.187 1.00 98.38 97 VAL A C 1
ATOM 786 O O . VAL A 1 97 ? -2.240 1.576 -9.199 1.00 98.38 97 VAL A O 1
ATOM 789 N N . GLY A 1 98 ? -0.442 2.523 -8.211 1.00 98.38 98 GLY A N 1
ATOM 790 C CA . GLY A 1 98 ? 0.171 3.047 -9.431 1.00 98.38 98 GLY A CA 1
ATOM 791 C C . GLY A 1 98 ? 0.773 1.963 -10.338 1.00 98.38 98 GLY A C 1
ATOM 792 O O . GLY A 1 98 ? 0.946 0.822 -9.907 1.00 98.38 98 GLY A O 1
ATOM 793 N N . PRO A 1 99 ? 1.054 2.282 -11.612 1.00 98.38 99 PRO A N 1
ATOM 794 C CA . PRO A 1 99 ? 1.425 1.300 -12.629 1.00 98.38 99 PRO A CA 1
ATOM 795 C C . PRO A 1 99 ? 2.689 0.493 -12.302 1.00 98.38 99 PRO A C 1
ATOM 797 O O . PRO A 1 99 ? 2.664 -0.729 -12.459 1.00 98.38 99 PRO A O 1
ATOM 800 N N . GLU A 1 100 ? 3.762 1.120 -11.817 1.00 98.62 100 GLU A N 1
ATOM 801 C CA . GLU A 1 100 ? 5.007 0.404 -11.504 1.00 98.62 100 GLU A CA 1
ATOM 802 C C . GLU A 1 100 ? 4.846 -0.450 -10.245 1.00 98.62 100 GLU A C 1
ATOM 804 O O . GLU A 1 100 ? 5.298 -1.596 -10.191 1.00 98.62 100 GLU A O 1
ATOM 809 N N . SER A 1 101 ? 4.107 0.053 -9.257 1.00 98.56 101 SER A N 1
ATOM 810 C CA . SER A 1 101 ? 3.741 -0.729 -8.075 1.00 98.56 101 SER A CA 1
ATOM 811 C C . SER A 1 101 ? 2.859 -1.934 -8.426 1.00 98.56 101 SER A C 1
ATOM 813 O O . SER A 1 101 ? 3.067 -3.025 -7.894 1.00 98.56 101 SER A O 1
ATOM 815 N N . ARG A 1 102 ? 1.906 -1.788 -9.360 1.00 98.44 102 ARG A N 1
ATOM 816 C CA . ARG A 1 102 ? 1.105 -2.915 -9.870 1.00 98.44 102 ARG A CA 1
ATOM 817 C C . ARG A 1 102 ? 1.981 -3.935 -10.582 1.00 98.44 102 ARG A C 1
ATOM 819 O O . ARG A 1 102 ? 1.839 -5.128 -10.325 1.00 98.44 102 ARG A O 1
ATOM 826 N N . ALA A 1 103 ? 2.892 -3.477 -11.442 1.00 98.38 103 ALA A N 1
ATOM 827 C CA . ALA A 1 103 ? 3.830 -4.348 -12.140 1.00 98.38 103 ALA A CA 1
ATOM 828 C C . ALA A 1 103 ? 4.681 -5.156 -11.149 1.00 98.38 103 ALA A C 1
ATOM 830 O O . ALA A 1 103 ? 4.828 -6.367 -11.322 1.00 98.38 103 ALA A O 1
ATOM 831 N N . PHE A 1 104 ? 5.157 -4.521 -10.070 1.00 98.12 104 PHE A N 1
ATOM 832 C CA . PHE A 1 104 ? 5.826 -5.217 -8.973 1.00 98.12 104 PHE A CA 1
ATOM 833 C C . PHE A 1 104 ? 4.925 -6.283 -8.335 1.00 98.12 104 PHE A C 1
ATOM 835 O O . PHE A 1 104 ? 5.337 -7.437 -8.248 1.00 98.12 104 PHE A O 1
ATOM 842 N N . CYS A 1 105 ? 3.698 -5.938 -7.933 1.00 98.31 105 CYS A N 1
ATOM 843 C CA . CYS A 1 105 ? 2.782 -6.881 -7.286 1.00 98.31 105 CYS A CA 1
ATOM 844 C C . CYS A 1 105 ? 2.475 -8.105 -8.163 1.00 98.31 105 CYS A C 1
ATOM 846 O O . CYS A 1 105 ? 2.512 -9.242 -7.694 1.00 98.31 105 CYS A O 1
ATOM 848 N N . LEU A 1 106 ? 2.219 -7.882 -9.454 1.00 98.38 106 LEU A N 1
ATOM 849 C CA . LEU A 1 106 ? 1.969 -8.947 -10.425 1.00 98.38 106 LEU A CA 1
ATOM 850 C 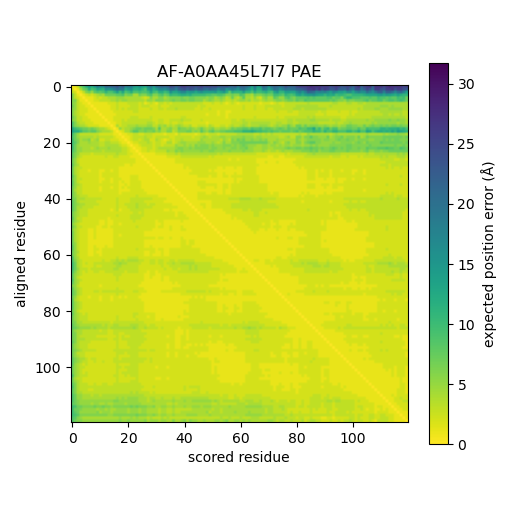C . LEU A 1 106 ? 3.200 -9.842 -10.612 1.00 98.38 106 LEU A C 1
ATOM 852 O O . LEU A 1 106 ? 3.078 -11.069 -10.621 1.00 98.38 106 LEU A O 1
ATOM 856 N N . ALA A 1 107 ? 4.389 -9.244 -10.722 1.00 98.00 107 ALA A N 1
ATOM 857 C CA . ALA A 1 107 ? 5.641 -9.987 -10.816 1.00 98.00 107 ALA A CA 1
ATOM 858 C C . ALA A 1 107 ? 5.925 -10.791 -9.538 1.00 98.00 107 ALA A C 1
ATOM 860 O O . ALA A 1 107 ? 6.394 -11.926 -9.624 1.00 98.00 107 ALA A O 1
ATOM 861 N N . TRP A 1 108 ? 5.606 -10.237 -8.366 1.00 97.62 108 TRP A N 1
ATOM 862 C CA . TRP A 1 108 ? 5.765 -10.907 -7.079 1.00 97.62 108 TRP A CA 1
ATOM 863 C C . TRP A 1 108 ? 4.863 -12.136 -6.957 1.00 97.62 108 TRP A C 1
ATOM 865 O O . TRP A 1 108 ? 5.333 -13.211 -6.580 1.00 97.62 108 TRP A O 1
ATOM 875 N N . ASN A 1 109 ? 3.592 -12.014 -7.346 1.00 97.19 109 ASN A N 1
ATOM 876 C CA . ASN A 1 109 ? 2.672 -13.149 -7.400 1.00 97.19 109 ASN A CA 1
ATOM 877 C C . ASN A 1 109 ? 3.189 -14.236 -8.350 1.00 97.19 109 ASN A C 1
ATOM 879 O O . ASN A 1 109 ? 3.307 -15.395 -7.953 1.00 97.19 109 ASN A O 1
ATOM 883 N N . ALA A 1 110 ? 3.585 -13.858 -9.570 1.00 97.44 110 ALA A N 1
ATOM 884 C CA . ALA A 1 110 ? 4.118 -14.795 -10.557 1.00 97.44 110 ALA A CA 1
ATOM 885 C C . ALA A 1 110 ? 5.380 -15.518 -10.056 1.00 97.44 110 ALA A C 1
ATOM 887 O O . ALA A 1 110 ? 5.501 -16.732 -10.222 1.00 97.44 110 ALA A O 1
ATOM 888 N N . TYR A 1 111 ? 6.292 -14.793 -9.400 1.00 96.31 111 TYR A N 1
ATOM 889 C CA . TYR A 1 111 ? 7.499 -15.360 -8.797 1.00 96.31 111 TYR A CA 1
ATOM 890 C C . TYR A 1 111 ? 7.178 -16.411 -7.724 1.00 96.31 111 TYR A C 1
ATOM 892 O O . TYR A 1 111 ? 7.844 -17.442 -7.653 1.00 96.31 111 TYR A O 1
ATOM 900 N N . ASN A 1 112 ? 6.129 -16.186 -6.929 1.00 95.06 112 ASN A N 1
ATOM 901 C CA . ASN A 1 112 ? 5.689 -17.101 -5.874 1.00 95.06 112 ASN A CA 1
ATOM 902 C C . ASN A 1 112 ? 4.678 -18.165 -6.351 1.00 95.06 112 ASN A C 1
ATOM 904 O O . ASN A 1 112 ? 4.176 -18.942 -5.540 1.00 95.06 112 ASN A O 1
ATOM 908 N N . GLY A 1 113 ? 4.370 -18.227 -7.652 1.00 95.94 113 GLY A N 1
ATOM 909 C CA . GLY A 1 113 ? 3.396 -19.175 -8.206 1.00 95.94 113 GLY A CA 1
ATOM 910 C C . GLY A 1 113 ? 1.939 -18.879 -7.826 1.00 95.94 113 GLY A C 1
ATOM 911 O O . GLY A 1 113 ? 1.092 -19.768 -7.912 1.00 95.94 113 GLY A O 1
ATOM 912 N N . ILE A 1 114 ? 1.641 -17.647 -7.410 1.00 94.75 114 ILE A N 1
ATOM 913 C CA . ILE A 1 114 ? 0.295 -17.173 -7.085 1.00 94.75 114 ILE A CA 1
ATOM 914 C C . ILE A 1 114 ? -0.344 -16.634 -8.369 1.00 94.75 114 ILE A C 1
ATOM 916 O O . ILE A 1 114 ? 0.217 -15.775 -9.049 1.00 94.75 114 ILE A O 1
ATOM 920 N N . ALA A 1 115 ? -1.527 -17.140 -8.719 1.00 94.00 115 ALA A N 1
ATOM 921 C CA . ALA A 1 115 ? -2.271 -16.649 -9.873 1.00 94.00 115 ALA A CA 1
ATOM 922 C C . ALA A 1 115 ? -2.966 -15.321 -9.536 1.00 94.00 115 ALA A C 1
ATOM 924 O O . ALA A 1 115 ? -3.860 -15.281 -8.689 1.00 94.00 115 ALA A O 1
ATOM 925 N N . SER A 1 116 ? -2.582 -14.244 -10.223 1.00 95.56 116 SER A N 1
ATOM 926 C CA . SER A 1 116 ? -3.293 -12.967 -10.138 1.00 95.56 116 SER A CA 1
ATOM 927 C C . SER A 1 116 ? -4.632 -13.057 -10.885 1.00 95.56 116 SER A C 1
ATOM 929 O O . SER A 1 116 ? -4.660 -13.524 -12.024 1.00 95.56 116 SER A O 1
ATOM 931 N N . PRO A 1 117 ? -5.747 -12.637 -10.274 1.00 95.00 117 PRO A N 1
ATOM 932 C CA . PRO A 1 117 ? -7.052 -12.614 -10.929 1.00 95.00 117 PRO A CA 1
ATOM 933 C C . PRO A 1 117 ? -7.166 -11.459 -11.935 1.00 95.00 117 PRO A C 1
ATOM 935 O O . PRO A 1 117 ? -6.531 -10.432 -11.755 1.00 95.00 117 PRO A O 1
ATOM 938 N N . ASP A 1 118 ? -8.062 -11.570 -12.920 1.00 93.75 118 ASP A N 1
ATOM 939 C CA . ASP A 1 118 ? -8.183 -10.616 -14.045 1.00 93.75 118 ASP A CA 1
ATOM 940 C C . ASP A 1 118 ? -8.466 -9.151 -13.666 1.00 93.75 118 ASP A C 1
ATOM 942 O O . ASP A 1 118 ? -8.259 -8.246 -14.470 1.00 93.75 118 ASP A O 1
ATOM 946 N N . TRP A 1 119 ? -9.010 -8.899 -12.472 1.00 94.31 119 TRP A N 1
ATOM 947 C CA . TRP A 1 119 ? -9.255 -7.533 -11.991 1.00 94.31 119 TRP A CA 1
ATOM 948 C C . TRP A 1 119 ? -7.985 -6.848 -11.472 1.00 94.31 119 TRP A C 1
ATOM 950 O O . TRP A 1 119 ? -8.021 -5.641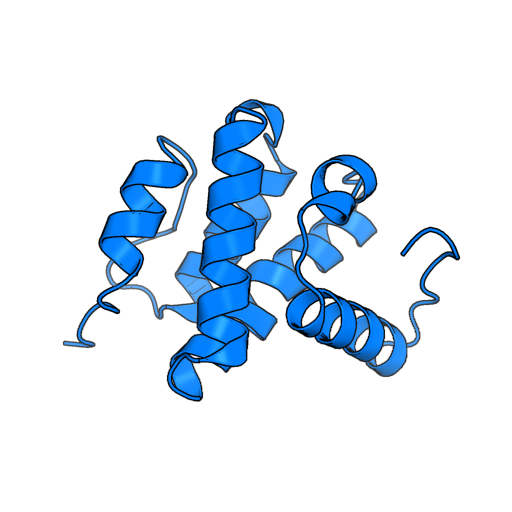 -11.217 1.00 94.31 119 TRP A O 1
ATOM 960 N N . MET A 1 120 ? -6.918 -7.623 -11.261 1.00 92.94 120 MET A N 1
ATOM 961 C CA . MET A 1 120 ? -5.608 -7.162 -10.824 1.00 92.94 120 MET A CA 1
ATOM 962 C C . MET A 1 120 ? -4.796 -6.696 -12.034 1.00 92.94 120 MET A C 1
ATOM 964 O O . MET A 1 120 ? -4.438 -5.495 -12.062 1.00 92.94 120 MET A O 1
#

Nearest PDB structures (foldseek):
  4qmh-assembly1_A  TM=3.835E-01  e=2.806E+00  Drosophila melanogaster
  7b92-assembly1_C  TM=3.837E-01  e=4.413E+00  Homo sapiens
  6mzg-assembly2_K  TM=3.144E-01  e=2.951E+00  Lachancea kluyveri NRRL Y-12651

Radius of gyration: 13.4 Å; Cα contacts (8 Å, |Δi|>4): 128; chains: 1; bounding box: 33×33×30 Å

Organism: NCBI:txid103721

Solvent-accessible surface area (backbone atoms only — not comparable to full-atom values): 6695 Å² total; per-residue (Å²): 133,81,80,76,60,86,62,51,64,58,50,53,68,51,55,62,86,61,46,42,66,58,88,90,48,58,69,31,57,19,29,24,36,32,22,41,36,41,60,76,44,56,77,80,44,53,73,64,35,47,41,53,45,29,50,51,51,29,50,32,54,78,71,40,58,71,70,54,18,47,23,46,48,67,9,20,52,45,31,39,50,57,37,34,79,72,68,37,70,55,76,81,52,50,86,43,52,31,71,68,53,44,52,49,52,54,50,51,31,55,74,73,71,42,85,80,58,94,92,110

Sequence (120 aa):
MTMEPFWWAELRQTIGPLNTGDQDEPLMIRLAYLGRALADDVDALTEQQRTDLFALLERVVVHGARNESTSVATGFFEALLNAWDRGFDLRRVWHHVGPESRAFCLAWNAYNGIASPDWM

Mean predicted aligned error: 2.88 Å

Secondary structure (DSSP, 8-state):
-PPPPTTHHHHHHHHTT-----TTS-HHHHHHHHHHHHHH-GGGS-HHHHHHHHHHHHHHHHHS-HHHHHHIIIIIIHHHHHHHTTT--THHHHTTS-HHHHHHHHHHHHHTTPPPPTT-

pLDDT: mean 94.95, std 6.79, range [48.06, 98.75]

Foldseek 3Di:
DPDDDPCVVVLCVLQPPQFQDDPPDDLLQSLQSRLQSCLVCVVSHDPVSLLSNQVSLVCCLVPNDPSSVVSSLNRRLVSNVVSVVVPRPCVVRVVSHDDSSVVSNCVVCVVVVHDDDPVD